Protein AF-A0A9E3ST52-F1 (afdb_monomer_lite)

Foldseek 3Di:
DDPDDPVNVVVVLVVDDPVVVVVVVVVVVVVVVPDDDDPVRVVVVVVVPDDPDDPDPDDDPDPCVVDVCPPD

Radius of gyration: 19.35 Å; chains: 1; bounding box: 50×32×32 Å

pLDDT: mean 80.32, std 11.17, range [46.5, 96.75]

Sequence (72 aa):
MAQVTYDEVLRLAEQLTPAEQQALIAHLQELAEHRALTDDEWDALFDSLKMNIMPAAEFSLRRADWYDDDGR

Secondary structure (DSSP, 8-state):
--SS-HHHHHHHHHTS-HHHHHHHHHHHHHHHHTS---HHHHHHHHHHH---PPPPSS--S-GGGTS-----

Structure (mmCIF, N/CA/C/O backbone):
data_AF-A0A9E3ST52-F1
#
_entry.id   AF-A0A9E3ST52-F1
#
loop_
_atom_site.group_PDB
_atom_site.id
_atom_site.type_symbol
_atom_site.label_atom_id
_atom_site.label_alt_id
_atom_site.label_comp_id
_atom_site.label_asym_id
_atom_site.label_entity_id
_atom_site.label_seq_id
_atom_site.pdbx_PDB_ins_code
_atom_site.Cartn_x
_atom_site.Cartn_y
_atom_site.Cartn_z
_atom_site.occupancy
_atom_site.B_iso_or_equiv
_atom_site.auth_seq_id
_atom_site.auth_comp_id
_atom_site.auth_asym_id
_atom_site.auth_atom_id
_atom_site.pdbx_PDB_model_num
ATOM 1 N N . MET A 1 1 ? -20.812 -11.835 4.512 1.00 46.50 1 MET A N 1
ATOM 2 C CA . MET A 1 1 ? -20.638 -10.523 3.853 1.00 46.50 1 MET A CA 1
ATOM 3 C C . MET A 1 1 ? -19.923 -9.620 4.838 1.00 46.50 1 MET A C 1
ATOM 5 O O . MET A 1 1 ? -20.214 -9.742 6.023 1.00 46.50 1 MET A O 1
ATOM 9 N N . ALA A 1 2 ? -18.950 -8.821 4.394 1.00 61.44 2 ALA A N 1
ATOM 10 C CA . ALA A 1 2 ? -18.251 -7.899 5.287 1.00 61.44 2 ALA A CA 1
ATOM 11 C C . ALA A 1 2 ? -19.260 -6.923 5.910 1.00 61.44 2 ALA A C 1
ATOM 13 O O . ALA A 1 2 ? -20.177 -6.466 5.232 1.00 61.44 2 ALA A O 1
ATOM 14 N N . GLN A 1 3 ? -19.117 -6.656 7.207 1.00 81.81 3 GLN A N 1
ATOM 15 C CA . GLN A 1 3 ? -20.026 -5.785 7.961 1.00 81.81 3 GLN A CA 1
ATOM 16 C C . GLN A 1 3 ? -19.790 -4.292 7.673 1.00 81.81 3 GLN A C 1
ATOM 18 O O . GLN A 1 3 ? -20.571 -3.457 8.113 1.00 81.81 3 GLN A O 1
ATOM 23 N N . VAL A 1 4 ? -18.727 -3.985 6.924 1.00 82.94 4 VAL A N 1
ATOM 24 C CA . VAL A 1 4 ? -18.321 -2.650 6.485 1.00 82.94 4 VAL A CA 1
ATOM 25 C C . VAL A 1 4 ? -18.096 -2.700 4.977 1.00 82.94 4 VAL A C 1
ATOM 27 O O . VAL A 1 4 ? -17.479 -3.639 4.464 1.00 82.94 4 VAL A O 1
ATOM 30 N N . THR A 1 5 ? -18.626 -1.711 4.271 1.00 92.00 5 THR A N 1
ATOM 31 C CA . THR A 1 5 ? -18.499 -1.551 2.819 1.00 92.00 5 THR A CA 1
ATOM 32 C C . THR A 1 5 ? -17.224 -0.793 2.448 1.00 92.00 5 THR A C 1
ATOM 34 O O . THR A 1 5 ? -16.666 -0.052 3.255 1.00 92.00 5 THR A O 1
ATOM 37 N N . TYR A 1 6 ? -16.758 -0.955 1.207 1.00 89.00 6 TYR A N 1
ATOM 38 C CA . TYR A 1 6 ? -15.595 -0.218 0.698 1.00 89.00 6 TYR A CA 1
ATOM 39 C C . TYR A 1 6 ? -15.793 1.304 0.785 1.00 89.00 6 TYR A C 1
ATOM 41 O O . TYR A 1 6 ? -14.910 2.014 1.261 1.00 89.00 6 TYR A O 1
ATOM 49 N N . ASP A 1 7 ? -16.979 1.789 0.416 1.00 91.31 7 ASP A N 1
ATOM 50 C CA . ASP A 1 7 ? -17.304 3.218 0.440 1.00 91.31 7 ASP A CA 1
ATOM 51 C C . ASP A 1 7 ? -17.271 3.796 1.864 1.00 91.31 7 ASP A C 1
ATOM 53 O O . ASP A 1 7 ? -16.857 4.937 2.077 1.00 91.31 7 ASP A O 1
ATOM 57 N N . GLU A 1 8 ? -17.654 3.004 2.871 1.00 92.25 8 GLU A N 1
ATOM 58 C CA . GLU A 1 8 ? -17.539 3.407 4.275 1.00 92.25 8 GLU A CA 1
ATOM 59 C C . GLU A 1 8 ? -16.081 3.533 4.719 1.00 92.25 8 GLU A C 1
ATOM 61 O O . GLU A 1 8 ? -15.756 4.477 5.440 1.00 92.25 8 GLU A O 1
ATOM 66 N N . VAL A 1 9 ? -15.199 2.634 4.269 1.00 91.62 9 VAL A N 1
ATOM 67 C CA . VAL A 1 9 ? -13.755 2.717 4.544 1.00 91.62 9 VAL A CA 1
ATOM 68 C C . VAL A 1 9 ? -13.151 3.949 3.875 1.00 91.62 9 VAL A C 1
ATOM 70 O O . VAL A 1 9 ? -12.403 4.678 4.526 1.00 91.62 9 VAL A O 1
ATOM 73 N N . LEU A 1 10 ? -13.513 4.223 2.618 1.00 93.56 10 LEU A N 1
ATOM 74 C CA . LEU A 1 10 ? -13.029 5.392 1.882 1.00 93.56 10 LEU A CA 1
ATOM 75 C C . LEU A 1 10 ? -13.401 6.690 2.613 1.00 93.56 10 LEU A C 1
ATOM 77 O O . LEU A 1 10 ? -12.542 7.518 2.911 1.00 93.56 10 LEU A O 1
ATOM 81 N N . ARG A 1 11 ? -14.674 6.809 3.008 1.00 93.62 11 ARG A N 1
ATOM 82 C CA . ARG A 1 11 ? -15.186 7.970 3.744 1.00 93.62 11 ARG A CA 1
ATOM 83 C C . ARG A 1 11 ? -14.495 8.163 5.096 1.00 93.62 11 ARG A C 1
ATOM 85 O O . ARG A 1 11 ? -14.332 9.295 5.539 1.00 93.62 11 ARG A O 1
ATOM 92 N N . LEU A 1 12 ? -14.130 7.077 5.779 1.00 93.69 12 LEU A N 1
ATOM 93 C CA . LEU A 1 12 ? -13.393 7.147 7.044 1.00 93.69 12 LEU A CA 1
ATOM 94 C C . LEU A 1 12 ? -11.936 7.568 6.825 1.00 93.69 12 LEU A C 1
ATOM 96 O O . LEU A 1 12 ? -11.433 8.387 7.588 1.00 93.69 12 LEU A O 1
ATOM 100 N N . ALA A 1 13 ? -11.281 7.071 5.774 1.00 92.44 13 ALA A N 1
ATOM 101 C CA . ALA A 1 13 ? -9.908 7.443 5.436 1.00 92.44 13 ALA A C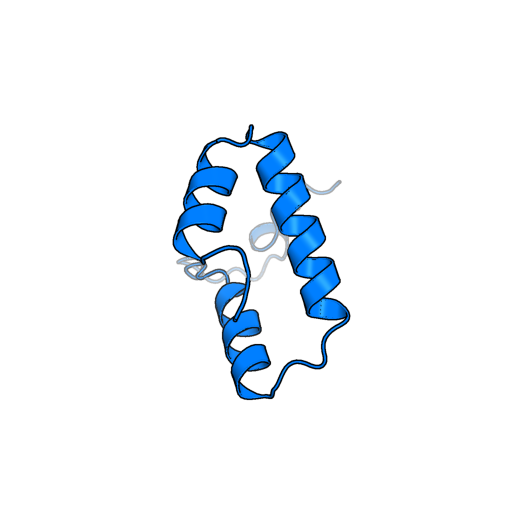A 1
ATOM 102 C C . ALA A 1 13 ? -9.773 8.941 5.098 1.00 92.44 13 ALA A C 1
ATOM 104 O O . ALA A 1 13 ? -8.809 9.587 5.508 1.00 92.44 13 ALA A O 1
ATOM 105 N N . GLU A 1 14 ? -10.766 9.522 4.422 1.00 93.88 14 GLU A N 1
ATOM 106 C CA . GLU A 1 14 ? -10.812 10.959 4.108 1.00 93.88 14 GLU A CA 1
ATOM 107 C C . GLU A 1 14 ? -10.966 11.858 5.348 1.00 93.88 14 GLU A C 1
ATOM 109 O O . GLU A 1 14 ? -10.604 13.031 5.305 1.00 93.88 14 GLU A O 1
ATOM 114 N N . GLN A 1 15 ? -11.487 11.325 6.458 1.00 95.50 15 GLN A N 1
ATOM 115 C CA . GLN A 1 15 ? -11.673 12.067 7.714 1.00 95.50 15 GLN A CA 1
ATOM 116 C C . GLN A 1 15 ? -10.432 12.062 8.613 1.00 95.50 15 GLN A C 1
ATOM 11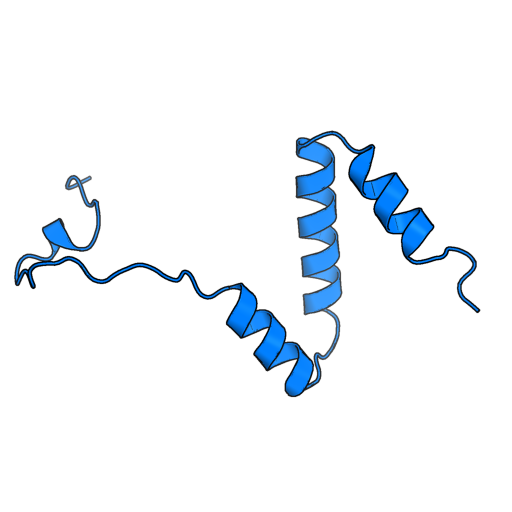8 O O . GLN A 1 15 ? -10.399 12.788 9.607 1.00 95.50 15 GLN A O 1
ATOM 123 N N . LEU A 1 16 ? -9.430 11.245 8.286 1.00 95.00 16 LEU A N 1
ATOM 124 C CA . LEU A 1 16 ? -8.188 11.153 9.041 1.00 95.00 16 LEU A CA 1
ATOM 125 C C . LEU A 1 16 ? -7.323 12.398 8.843 1.00 95.00 16 LEU A C 1
ATOM 127 O O . LEU A 1 16 ? -7.291 13.005 7.770 1.00 95.00 16 LEU A O 1
ATOM 131 N N . THR A 1 17 ? -6.555 12.749 9.870 1.00 96.75 17 THR A N 1
ATOM 132 C CA . THR A 1 17 ? -5.489 13.742 9.714 1.00 96.75 17 THR A CA 1
ATOM 133 C C . THR A 1 17 ? -4.387 13.208 8.788 1.00 96.75 17 THR A C 1
ATOM 135 O O . THR A 1 17 ? -4.227 11.993 8.663 1.00 96.75 17 THR A O 1
ATOM 138 N N . PRO A 1 18 ? -3.552 14.073 8.181 1.00 94.56 18 PRO A N 1
ATOM 139 C CA . PRO A 1 18 ? -2.467 13.614 7.308 1.00 94.56 18 PRO A CA 1
ATOM 140 C C . PRO A 1 18 ? -1.514 12.610 7.977 1.00 94.56 18 PRO A C 1
ATOM 142 O O . PRO A 1 18 ? -1.077 11.652 7.348 1.00 94.56 18 PRO A O 1
ATOM 145 N N . ALA A 1 19 ? -1.226 12.787 9.271 1.00 93.75 19 ALA A N 1
ATOM 146 C CA . ALA A 1 19 ? -0.380 11.863 10.025 1.00 93.75 19 ALA A CA 1
ATOM 147 C C . ALA A 1 19 ? -1.040 10.484 10.206 1.00 93.75 19 ALA A C 1
ATOM 149 O O . ALA A 1 19 ? -0.380 9.454 10.077 1.00 93.75 19 ALA A O 1
ATOM 150 N N . GLU A 1 20 ? -2.346 10.455 10.470 1.00 94.00 20 GLU A N 1
ATOM 151 C CA . GLU A 1 20 ? -3.115 9.214 10.604 1.00 94.00 20 GLU A CA 1
ATOM 152 C C . GLU A 1 20 ? -3.318 8.519 9.255 1.00 94.00 20 GLU A C 1
ATOM 154 O O . GLU A 1 20 ? -3.275 7.293 9.197 1.00 94.00 20 GLU A O 1
ATOM 159 N N . GLN A 1 21 ? -3.465 9.271 8.160 1.00 92.44 21 GLN A N 1
ATOM 160 C CA . GLN A 1 21 ? -3.467 8.709 6.806 1.00 92.44 21 GLN A CA 1
ATOM 161 C C . GLN A 1 21 ? -2.137 8.022 6.498 1.00 92.44 21 GLN A C 1
ATOM 163 O O . GLN A 1 21 ? -2.128 6.890 6.017 1.00 92.44 21 GLN A O 1
ATOM 168 N N . GLN A 1 22 ? -1.014 8.660 6.839 1.00 91.19 22 GLN A N 1
ATOM 169 C CA . GLN A 1 22 ? 0.315 8.069 6.676 1.00 91.19 22 GLN A CA 1
ATOM 170 C C . GLN A 1 22 ? 0.450 6.758 7.469 1.00 91.19 22 GLN A C 1
ATOM 172 O O . GLN A 1 22 ? 0.967 5.767 6.954 1.00 91.19 22 GLN A O 1
ATOM 177 N N . ALA A 1 23 ? -0.049 6.738 8.710 1.00 92.88 23 ALA A N 1
ATOM 178 C CA . ALA A 1 23 ? -0.043 5.550 9.559 1.00 92.88 23 ALA A CA 1
ATOM 179 C C . ALA A 1 23 ? -0.950 4.433 9.011 1.00 92.88 23 ALA A C 1
ATOM 181 O O . ALA A 1 23 ? -0.563 3.265 9.031 1.00 92.88 23 ALA A O 1
ATOM 182 N N . LEU A 1 24 ? -2.126 4.781 8.478 1.00 92.88 24 LEU A N 1
ATOM 183 C CA . LEU A 1 24 ? -3.034 3.832 7.832 1.00 92.88 24 LEU A CA 1
ATOM 184 C C . LEU A 1 24 ? -2.386 3.194 6.598 1.00 92.88 24 LEU A C 1
ATOM 186 O O . LEU A 1 24 ? -2.471 1.981 6.430 1.00 92.88 24 LEU A O 1
ATOM 190 N N . ILE A 1 25 ? -1.711 3.987 5.761 1.00 91.12 25 ILE A N 1
ATOM 191 C CA . ILE A 1 25 ? -0.992 3.4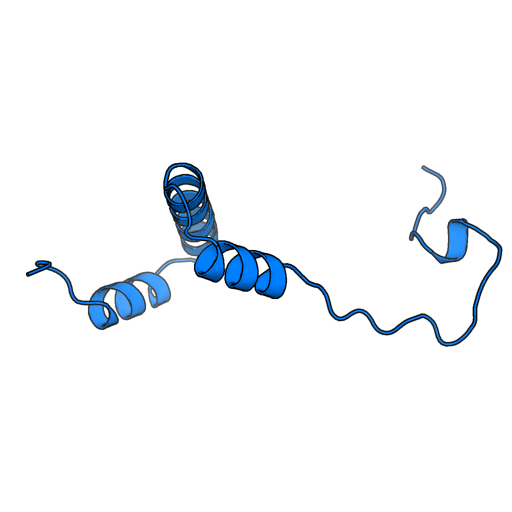84 4.582 1.00 91.12 25 ILE A CA 1
ATOM 192 C C . ILE A 1 25 ? 0.083 2.478 5.001 1.00 91.12 25 ILE A C 1
ATOM 194 O O . ILE A 1 25 ? 0.116 1.377 4.457 1.00 91.12 25 ILE A O 1
ATOM 198 N N . ALA A 1 26 ? 0.906 2.818 5.996 1.00 89.69 26 ALA A N 1
ATOM 199 C CA . ALA A 1 26 ? 1.947 1.920 6.496 1.00 89.69 26 ALA A CA 1
ATOM 200 C C . ALA A 1 26 ? 1.361 0.599 7.024 1.00 89.69 26 ALA A C 1
ATOM 202 O O . ALA A 1 26 ? 1.860 -0.477 6.706 1.00 89.69 26 ALA A O 1
ATOM 203 N N . HIS A 1 27 ? 0.258 0.667 7.773 1.00 89.56 27 HIS A N 1
ATOM 204 C CA . HIS A 1 27 ? -0.404 -0.527 8.292 1.00 89.56 27 HIS A CA 1
ATOM 205 C C . HIS A 1 27 ? -0.986 -1.414 7.181 1.00 89.56 27 HIS A C 1
ATOM 207 O O . HIS A 1 27 ? -0.880 -2.637 7.242 1.00 89.56 27 HIS A O 1
ATOM 213 N N . LEU A 1 28 ? -1.583 -0.816 6.144 1.00 87.38 28 LEU A N 1
ATOM 214 C CA . LEU A 1 28 ? -2.100 -1.559 4.992 1.00 87.38 28 LEU A CA 1
ATOM 215 C C . LEU A 1 28 ? -0.979 -2.205 4.170 1.00 87.38 28 LEU A C 1
ATOM 217 O O . LEU A 1 28 ? -1.173 -3.304 3.656 1.00 87.38 28 LEU A O 1
ATOM 221 N N . GLN A 1 29 ? 0.182 -1.554 4.067 1.00 83.31 29 GLN A N 1
ATOM 222 C CA . GLN A 1 29 ? 1.370 -2.118 3.424 1.00 83.31 29 GLN A CA 1
ATOM 223 C C . GLN A 1 29 ? 1.901 -3.331 4.192 1.00 83.31 29 GLN A C 1
ATOM 225 O O . GLN A 1 29 ? 2.104 -4.376 3.586 1.00 83.31 29 GLN A O 1
ATOM 230 N N . GLU A 1 30 ? 2.021 -3.249 5.518 1.00 85.12 30 GLU A N 1
ATOM 231 C CA . GLU A 1 30 ? 2.416 -4.387 6.364 1.00 85.12 30 GLU A CA 1
ATOM 232 C C . GLU A 1 30 ? 1.434 -5.567 6.218 1.00 85.12 30 GLU A C 1
ATOM 234 O O . GLU A 1 30 ? 1.827 -6.723 6.052 1.00 85.12 30 GLU A O 1
ATOM 239 N N . LEU A 1 31 ? 0.130 -5.277 6.186 1.00 84.56 31 LEU A N 1
ATOM 240 C CA . LEU A 1 31 ? -0.911 -6.272 5.910 1.00 84.56 31 LEU A CA 1
ATOM 241 C C . LEU A 1 31 ? -0.763 -6.912 4.522 1.00 84.56 31 LEU A C 1
ATOM 243 O O . LEU A 1 31 ? -0.999 -8.114 4.372 1.00 84.56 31 LEU A O 1
ATOM 247 N N . ALA A 1 32 ? -0.387 -6.121 3.516 1.00 77.75 32 ALA A N 1
ATOM 248 C CA . ALA A 1 32 ? -0.142 -6.600 2.163 1.00 77.75 32 ALA A CA 1
ATOM 249 C C . ALA A 1 32 ? 1.123 -7.468 2.079 1.00 77.75 32 ALA A C 1
ATOM 251 O O . ALA A 1 32 ? 1.095 -8.489 1.401 1.00 77.75 32 ALA A O 1
ATOM 252 N N . GLU A 1 33 ? 2.190 -7.127 2.805 1.00 73.69 33 GLU A N 1
ATOM 253 C CA . GLU A 1 33 ? 3.437 -7.904 2.868 1.00 73.69 33 GLU A CA 1
ATOM 254 C C . GLU A 1 33 ? 3.243 -9.280 3.521 1.00 73.69 33 GLU A C 1
ATOM 256 O O . GLU A 1 33 ? 3.860 -10.266 3.115 1.00 73.69 33 GLU A O 1
ATOM 261 N N . HIS A 1 34 ? 2.358 -9.377 4.516 1.00 74.00 34 HIS A N 1
ATOM 262 C CA . HIS A 1 34 ? 2.023 -10.649 5.161 1.00 74.00 34 HIS A CA 1
ATOM 263 C C . HIS A 1 34 ? 1.093 -11.542 4.332 1.00 74.00 34 HIS A C 1
ATOM 265 O O . HIS A 1 34 ? 0.948 -12.734 4.628 1.00 74.00 34 HIS A O 1
ATOM 271 N N . ARG A 1 35 ? 0.460 -10.998 3.291 1.00 74.88 35 ARG A N 1
ATOM 272 C CA . ARG A 1 35 ? -0.363 -11.759 2.354 1.00 74.88 35 ARG A CA 1
ATOM 273 C C . ARG A 1 35 ? 0.512 -12.251 1.202 1.00 74.88 35 ARG A C 1
ATOM 275 O O . ARG A 1 35 ? 1.249 -11.488 0.594 1.00 74.88 35 ARG A O 1
ATOM 282 N N . ALA A 1 36 ? 0.372 -13.525 0.835 1.00 69.81 36 ALA A N 1
ATOM 283 C CA . ALA A 1 36 ? 0.899 -13.994 -0.443 1.00 69.81 36 ALA A CA 1
ATOM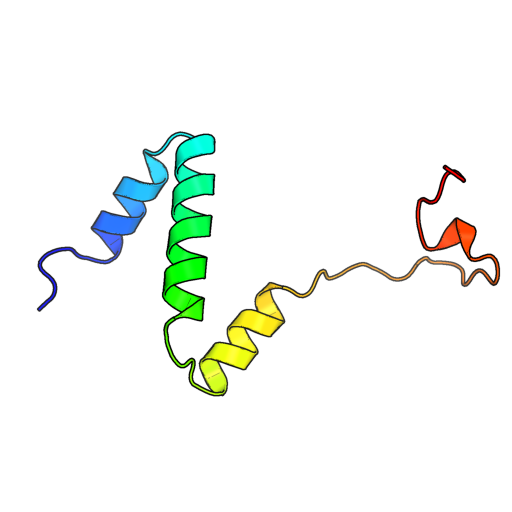 284 C C . ALA A 1 36 ? 0.122 -13.301 -1.575 1.00 69.81 36 ALA A C 1
ATOM 286 O O . ALA A 1 36 ? -1.052 -13.607 -1.804 1.00 69.81 36 ALA A O 1
ATOM 287 N N . LEU A 1 37 ? 0.761 -12.325 -2.217 1.00 72.69 37 LEU A N 1
ATOM 288 C CA . LEU A 1 37 ? 0.255 -11.687 -3.426 1.00 72.69 37 LEU A CA 1
ATOM 289 C C . LEU A 1 37 ? 0.237 -12.715 -4.559 1.00 72.69 37 LEU A C 1
ATOM 291 O O . LEU A 1 37 ? 1.143 -13.542 -4.678 1.00 72.69 37 LEU A O 1
ATOM 295 N N . THR A 1 38 ? -0.805 -12.667 -5.379 1.00 79.94 38 THR A N 1
ATOM 296 C CA . THR A 1 38 ? -0.802 -13.357 -6.674 1.00 79.94 38 THR A CA 1
ATOM 297 C C . THR A 1 38 ? 0.141 -12.646 -7.648 1.00 79.94 38 THR A C 1
ATOM 299 O O . THR A 1 38 ? 0.463 -11.477 -7.436 1.00 79.94 38 THR A O 1
ATOM 302 N N . ASP A 1 39 ? 0.572 -13.331 -8.711 1.00 78.56 39 ASP A N 1
ATOM 303 C CA . ASP A 1 39 ? 1.475 -12.750 -9.719 1.00 78.56 39 ASP A CA 1
ATOM 304 C C . ASP A 1 39 ? 0.907 -11.433 -10.296 1.00 78.56 39 ASP A C 1
ATOM 306 O O . ASP A 1 39 ? 1.608 -10.424 -10.340 1.00 78.56 39 ASP A O 1
ATOM 310 N N . ASP A 1 40 ? -0.396 -11.401 -10.605 1.00 82.56 40 ASP A N 1
ATOM 311 C CA . ASP A 1 40 ? -1.088 -10.208 -11.122 1.00 82.56 40 ASP A CA 1
ATOM 312 C C . ASP A 1 40 ? -1.106 -9.038 -10.115 1.00 82.56 40 ASP A C 1
ATOM 314 O O . ASP A 1 40 ? -0.973 -7.869 -10.484 1.00 82.56 40 ASP A O 1
ATOM 318 N N . GLU A 1 41 ? -1.283 -9.331 -8.821 1.00 78.75 41 GLU A N 1
ATOM 319 C CA . GLU A 1 41 ? -1.264 -8.309 -7.765 1.00 78.75 41 GLU A CA 1
ATOM 320 C C . GLU A 1 41 ? 0.153 -7.770 -7.528 1.00 78.75 41 GLU A C 1
ATOM 322 O O . GLU A 1 41 ? 0.323 -6.591 -7.207 1.00 78.75 41 GLU A O 1
ATOM 327 N N . TRP A 1 42 ? 1.167 -8.616 -7.713 1.00 81.75 42 TRP A N 1
ATOM 328 C CA . TRP A 1 42 ? 2.574 -8.231 -7.647 1.00 81.75 42 TRP A CA 1
ATOM 329 C C . TRP A 1 42 ? 2.948 -7.255 -8.760 1.00 81.75 42 TRP A C 1
ATOM 331 O O . TRP A 1 42 ? 3.570 -6.227 -8.485 1.00 81.75 42 TRP A O 1
ATOM 341 N N . ASP A 1 43 ? 2.530 -7.540 -9.993 1.00 82.94 43 ASP A N 1
ATOM 342 C CA . ASP A 1 43 ? 2.775 -6.669 -11.143 1.00 82.94 43 ASP A CA 1
ATOM 343 C C . ASP A 1 43 ? 2.131 -5.291 -10.945 1.00 82.94 43 ASP A C 1
ATOM 345 O O . ASP A 1 43 ? 2.787 -4.262 -11.132 1.00 82.94 43 ASP A O 1
ATOM 349 N N . ALA A 1 44 ? 0.880 -5.249 -10.473 1.00 83.00 44 ALA A N 1
ATOM 350 C CA . ALA A 1 44 ? 0.182 -3.995 -10.191 1.00 83.00 44 ALA A CA 1
ATOM 351 C C . ALA A 1 44 ? 0.861 -3.173 -9.079 1.00 83.00 44 ALA A C 1
ATOM 353 O O . ALA A 1 44 ? 0.997 -1.950 -9.197 1.00 83.00 44 ALA A O 1
ATOM 354 N N . LEU A 1 45 ? 1.316 -3.832 -8.005 1.00 80.56 45 LEU A N 1
ATOM 355 C CA . LEU A 1 45 ? 2.062 -3.174 -6.932 1.00 80.56 45 LEU A CA 1
ATOM 356 C C . LEU A 1 45 ? 3.383 -2.605 -7.459 1.00 80.56 45 LEU A C 1
ATOM 358 O O . LEU A 1 45 ? 3.683 -1.432 -7.232 1.00 80.56 45 LEU A O 1
ATOM 362 N N . PHE A 1 46 ? 4.150 -3.405 -8.198 1.00 81.81 46 PHE A N 1
ATOM 363 C CA . PHE A 1 46 ? 5.422 -2.985 -8.774 1.00 81.81 46 PHE A CA 1
ATOM 364 C C . PHE A 1 46 ? 5.260 -1.80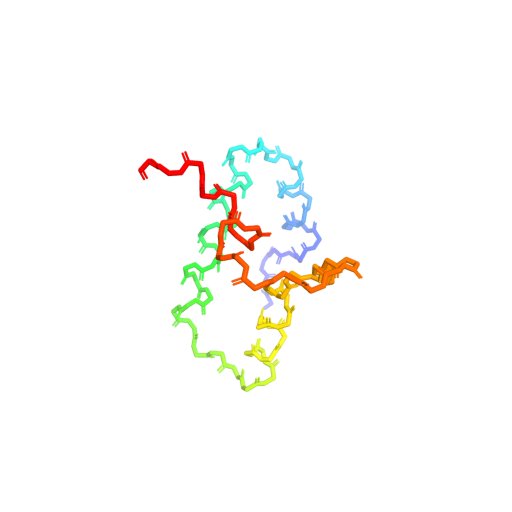5 -9.740 1.00 81.81 46 PHE A C 1
ATOM 366 O O . PHE A 1 46 ? 6.041 -0.854 -9.686 1.00 81.81 46 PHE A O 1
ATOM 373 N N . ASP A 1 47 ? 4.224 -1.816 -10.579 1.00 83.75 47 ASP A N 1
ATOM 374 C CA . ASP A 1 47 ? 3.909 -0.709 -11.482 1.00 83.75 47 ASP A CA 1
ATOM 375 C C . ASP A 1 47 ? 3.586 0.587 -10.733 1.00 83.75 47 ASP A C 1
ATOM 377 O O . ASP A 1 47 ? 4.045 1.654 -11.142 1.00 83.75 47 ASP A O 1
ATOM 381 N N . SER A 1 48 ? 2.869 0.513 -9.609 1.00 79.88 48 SER A N 1
ATOM 382 C CA . SER A 1 48 ? 2.542 1.697 -8.801 1.00 79.88 48 SER A CA 1
ATOM 383 C C . SER A 1 48 ? 3.761 2.365 -8.149 1.00 79.88 48 SER A C 1
ATOM 385 O O . SER A 1 48 ? 3.733 3.563 -7.873 1.00 79.88 48 SER A O 1
ATOM 387 N N . LEU A 1 49 ? 4.847 1.614 -7.933 1.00 79.12 49 LEU A N 1
ATOM 388 C CA . LEU A 1 49 ? 6.098 2.120 -7.358 1.00 79.12 49 LEU A CA 1
ATOM 389 C C . LEU A 1 49 ? 7.001 2.804 -8.395 1.00 79.12 49 LEU A C 1
ATOM 391 O O . LEU A 1 49 ? 7.965 3.481 -8.026 1.00 79.12 49 LEU A O 1
ATOM 395 N N . LYS A 1 50 ? 6.728 2.637 -9.694 1.00 82.75 50 LYS A N 1
ATOM 396 C CA . LYS A 1 50 ? 7.549 3.226 -10.754 1.00 82.75 50 LYS A CA 1
ATOM 397 C C . LYS A 1 50 ? 7.369 4.740 -10.782 1.00 82.75 50 LYS A C 1
ATOM 399 O O . LYS A 1 50 ? 6.313 5.261 -11.129 1.00 82.75 50 LYS A O 1
ATOM 404 N N . MET A 1 51 ? 8.446 5.463 -10.497 1.00 73.06 51 MET A N 1
ATOM 405 C CA . MET A 1 51 ? 8.501 6.897 -10.755 1.00 73.06 51 MET A CA 1
ATOM 406 C C . MET A 1 51 ? 8.769 7.137 -12.241 1.00 73.06 51 MET A C 1
ATOM 408 O O . MET A 1 51 ? 9.802 6.728 -12.772 1.00 73.06 51 MET A O 1
ATOM 412 N N . ASN A 1 52 ? 7.846 7.820 -12.917 1.00 70.00 52 ASN A N 1
ATOM 413 C CA . ASN A 1 52 ? 8.035 8.232 -14.304 1.00 70.00 52 ASN A CA 1
ATOM 414 C C . ASN A 1 52 ? 8.885 9.510 -14.360 1.00 70.00 52 ASN A C 1
ATOM 416 O O . ASN A 1 52 ? 8.368 10.619 -14.505 1.00 70.00 52 ASN A O 1
ATOM 420 N N . ILE A 1 53 ? 10.193 9.349 -14.169 1.00 72.75 53 ILE A N 1
ATOM 421 C CA . ILE A 1 53 ? 11.162 10.441 -14.256 1.00 72.75 53 ILE A CA 1
ATOM 422 C C . ILE A 1 53 ? 11.575 10.587 -15.720 1.00 72.75 53 ILE A C 1
ATOM 424 O O . ILE A 1 53 ? 12.071 9.641 -16.334 1.00 72.75 53 ILE A O 1
ATOM 428 N N . MET A 1 54 ? 11.376 11.780 -16.283 1.00 70.44 54 MET A N 1
ATOM 429 C CA . MET A 1 54 ? 11.914 12.101 -17.604 1.00 70.44 54 MET A CA 1
ATOM 430 C C . MET A 1 54 ? 13.445 12.027 -17.545 1.00 70.44 54 MET A C 1
ATOM 432 O O . MET A 1 54 ? 14.034 12.649 -16.656 1.00 70.44 54 MET A O 1
ATOM 436 N N . PRO A 1 55 ? 14.107 11.309 -18.470 1.00 69.31 55 PRO A N 1
ATOM 437 C CA . PRO A 1 55 ? 15.556 11.359 -18.575 1.00 69.31 55 PRO A CA 1
ATOM 438 C C . PRO A 1 55 ? 16.020 12.809 -18.717 1.00 69.31 55 PRO A C 1
ATOM 440 O O . PRO A 1 55 ? 15.362 13.609 -19.389 1.00 69.31 55 PRO A O 1
ATOM 443 N N . ALA A 1 56 ? 17.157 13.141 -18.106 1.00 69.06 56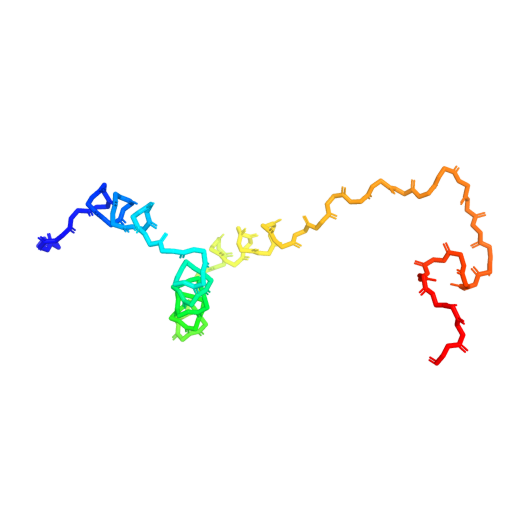 ALA A N 1
ATOM 444 C CA . ALA A 1 56 ? 17.789 14.434 -18.326 1.00 69.06 56 ALA A CA 1
ATOM 445 C C . ALA A 1 56 ? 17.989 14.660 -19.835 1.00 69.06 56 ALA A C 1
ATOM 447 O O . ALA A 1 56 ? 18.357 13.739 -20.568 1.00 69.06 56 ALA A O 1
ATOM 448 N N . ALA A 1 57 ? 17.725 15.885 -20.299 1.00 70.12 57 ALA A N 1
ATOM 449 C CA . ALA A 1 57 ? 17.786 16.231 -21.721 1.00 70.12 57 ALA A CA 1
ATOM 450 C C . ALA A 1 57 ? 19.184 16.012 -22.327 1.00 70.12 57 ALA A C 1
ATOM 452 O O . ALA A 1 57 ? 19.310 15.780 -23.528 1.00 70.12 57 ALA A O 1
ATOM 453 N N . GLU A 1 58 ? 20.223 16.051 -21.493 1.00 75.06 58 GLU A N 1
ATOM 454 C CA . GLU A 1 58 ? 21.600 15.797 -21.883 1.00 75.06 58 GLU A CA 1
ATOM 455 C C . GLU A 1 58 ? 22.189 14.669 -21.034 1.00 75.06 58 GLU A C 1
ATOM 457 O O . GLU A 1 58 ? 22.096 14.660 -19.807 1.00 75.06 58 GLU A O 1
ATOM 462 N N . PHE A 1 59 ? 22.813 13.704 -21.706 1.00 75.88 59 PHE A N 1
ATOM 463 C CA . PHE A 1 59 ? 23.579 12.655 -21.049 1.00 75.88 59 PHE A CA 1
ATOM 464 C C . PHE A 1 59 ? 24.855 13.251 -20.442 1.00 75.88 59 PHE A C 1
ATOM 466 O O . PHE A 1 59 ? 25.665 13.836 -21.164 1.00 75.88 59 PHE A O 1
ATOM 473 N N . SER A 1 60 ? 25.073 13.048 -19.141 1.00 75.06 60 SER A N 1
ATOM 474 C CA . SER A 1 60 ? 26.330 13.409 -18.481 1.00 75.06 60 SER A CA 1
ATOM 475 C C . SER A 1 60 ? 27.158 12.177 -18.122 1.00 75.06 60 SER A C 1
ATOM 477 O O . SER A 1 60 ? 26.644 11.183 -17.623 1.00 75.06 60 SER A O 1
ATOM 479 N N . LEU A 1 61 ? 28.476 12.255 -18.311 1.00 79.88 61 LEU A N 1
ATOM 480 C CA . LEU A 1 61 ? 29.425 11.250 -17.814 1.00 79.88 61 LEU A CA 1
ATOM 481 C C . LEU A 1 61 ? 29.795 11.454 -16.334 1.00 79.88 61 LEU A C 1
ATOM 483 O O . LEU A 1 61 ? 30.473 10.609 -15.748 1.00 79.88 61 LEU A O 1
ATOM 487 N N . ARG A 1 62 ? 29.419 12.585 -15.725 1.00 78.19 62 ARG A N 1
ATOM 488 C CA . ARG A 1 62 ? 29.797 12.918 -14.347 1.00 78.19 62 ARG A CA 1
ATOM 489 C C . ARG A 1 62 ? 28.741 12.396 -13.389 1.00 78.19 62 ARG A C 1
ATOM 491 O O . ARG A 1 62 ? 27.607 12.840 -13.434 1.00 78.19 62 ARG A O 1
ATOM 498 N N . ARG A 1 63 ? 29.132 11.506 -12.472 1.00 73.62 63 ARG A N 1
ATOM 499 C CA . ARG A 1 63 ? 28.229 10.894 -11.477 1.00 73.62 63 ARG A CA 1
ATOM 500 C C . ARG A 1 63 ? 27.443 11.917 -10.640 1.00 73.62 63 ARG A C 1
ATOM 502 O O . ARG A 1 63 ? 26.301 11.644 -10.301 1.00 73.62 63 ARG A O 1
ATOM 509 N N . ALA A 1 64 ? 28.051 13.065 -10.339 1.00 77.69 64 ALA A N 1
ATOM 510 C CA . ALA A 1 64 ? 27.435 14.145 -9.564 1.00 77.69 64 ALA A CA 1
ATOM 511 C C . ALA A 1 64 ? 26.227 14.804 -10.258 1.00 77.69 64 ALA A C 1
ATOM 513 O O . ALA A 1 64 ? 25.452 15.475 -9.599 1.00 77.69 64 ALA A O 1
ATOM 514 N N . ASP A 1 65 ? 26.046 14.599 -11.567 1.00 73.56 65 ASP A N 1
ATOM 515 C CA . ASP A 1 65 ? 24.913 15.162 -12.313 1.00 73.56 65 ASP A CA 1
ATOM 516 C C . ASP A 1 65 ? 23.681 14.225 -12.305 1.00 73.56 65 ASP A C 1
ATOM 518 O O . ASP A 1 65 ? 22.639 14.563 -12.861 1.00 73.56 65 ASP A O 1
ATOM 522 N N . TRP A 1 66 ? 23.805 13.018 -11.732 1.00 73.44 66 TRP A N 1
ATOM 523 C CA . TRP A 1 66 ? 22.765 11.968 -11.735 1.00 73.44 66 TRP A CA 1
ATOM 524 C C . TRP A 1 66 ? 22.098 11.776 -10.379 1.00 73.44 66 TRP A C 1
ATOM 526 O O . TRP A 1 66 ? 20.959 11.328 -10.288 1.00 73.44 66 TRP A O 1
ATOM 536 N N . TYR A 1 67 ? 22.847 12.067 -9.331 1.00 69.69 67 TYR A N 1
ATOM 537 C CA . TYR A 1 67 ? 22.407 12.040 -7.955 1.00 69.69 67 TYR A CA 1
ATOM 538 C C . TYR A 1 67 ? 22.686 13.454 -7.466 1.00 69.69 67 TYR A C 1
ATOM 540 O O . TYR A 1 67 ? 23.798 13.913 -7.717 1.00 69.69 67 TYR A O 1
ATOM 548 N N . ASP A 1 68 ? 21.729 14.129 -6.819 1.00 61.56 68 ASP A N 1
ATOM 549 C CA . ASP A 1 68 ? 21.944 15.397 -6.086 1.00 61.56 68 ASP A CA 1
ATOM 550 C C . ASP A 1 68 ? 22.912 15.158 -4.898 1.00 61.56 68 ASP A C 1
ATOM 552 O O . ASP A 1 68 ? 22.600 15.336 -3.722 1.00 61.56 68 ASP A O 1
ATOM 556 N N . ASP A 1 69 ? 24.091 14.630 -5.209 1.00 59.47 69 ASP A N 1
ATOM 557 C CA . ASP A 1 69 ? 25.186 14.288 -4.330 1.00 59.47 69 ASP A CA 1
ATOM 558 C C . ASP A 1 69 ? 26.054 15.539 -4.238 1.00 59.47 69 ASP A C 1
ATOM 560 O O . ASP A 1 69 ? 27.064 15.687 -4.929 1.00 59.47 69 ASP A O 1
ATOM 564 N N . ASP A 1 70 ? 25.638 16.454 -3.362 1.00 57.59 70 ASP A N 1
ATOM 565 C CA . ASP A 1 70 ? 26.387 17.657 -2.975 1.00 57.59 70 ASP A CA 1
ATOM 566 C C . ASP A 1 70 ? 27.701 17.331 -2.216 1.00 57.59 70 ASP A C 1
ATOM 568 O O . ASP A 1 70 ? 28.290 18.197 -1.562 1.00 57.59 70 ASP A O 1
ATOM 572 N N . GLY A 1 71 ? 28.189 16.085 -2.287 1.00 59.34 71 GLY A N 1
ATOM 573 C CA . GLY A 1 71 ? 29.492 15.668 -1.782 1.00 59.34 71 GLY A CA 1
ATOM 574 C C . GLY A 1 71 ? 29.588 15.652 -0.259 1.00 59.34 71 GLY A C 1
ATOM 575 O O . GLY A 1 71 ? 30.593 16.118 0.284 1.00 59.34 71 GLY A O 1
ATOM 576 N N . ARG A 1 72 ? 28.561 15.140 0.430 1.00 54.50 72 ARG A N 1
ATOM 577 C CA . ARG A 1 72 ? 28.563 14.974 1.894 1.00 54.50 72 ARG A CA 1
ATOM 578 C C . ARG A 1 72 ? 28.604 13.519 2.327 1.00 54.50 72 ARG A C 1
ATOM 580 O O . ARG A 1 72 ? 27.785 12.728 1.819 1.00 54.50 72 ARG A O 1
#